Protein AF-A0A086PIB9-F1 (afdb_monomer_lite)

Radius of gyration: 28.15 Å; chains: 1; bounding box: 62×55×58 Å

Organism: NCBI:txid943118

pLDDT: mean 70.33, std 19.53, range [39.38, 94.75]

Secondary structure (DSSP, 8-state):
-TTSHHHHSSSSSSSS---------------HHHHHHTT----HHHHHHHHHSPP-HHHHHHHHHHT---TTS---HHHHHHHHGGG---HHHH--

Foldseek 3Di:
DPDVVVVVVVVVPPPPDDDDDDDDPPPVVPPVVNVVVVVPPPPPVVVVCVVPPPPPVVVVVVVLVVLPADPVSHDDPVSVVVVLVVVVDDPVVSVD

Sequence (96 aa):
MGWLVTLFHRCMQAQAALQPSDGSVVETKASPFLSLKSKNEGNTWMIDKFLHQPLDVERYRTDFEALGPDHCGRINGSQAKADLVKSKLPSAVLHR

Structure (mmCIF, N/CA/C/O backbone):
data_AF-A0A086PIB9-F1
#
_entry.id   AF-A0A086PIB9-F1
#
loop_
_atom_site.group_PDB
_atom_site.id
_atom_site.type_symbol
_atom_site.label_atom_id
_atom_site.label_alt_id
_atom_site.label_comp_id
_atom_site.label_asym_id
_atom_site.label_entity_id
_atom_site.label_seq_id
_atom_site.pdbx_PDB_ins_code
_atom_site.Cartn_x
_atom_site.Cartn_y
_atom_site.Cartn_z
_atom_site.occupancy
_atom_site.B_iso_or_equiv
_atom_site.auth_seq_id
_atom_site.auth_comp_id
_atom_site.auth_asym_id
_atom_site.auth_atom_id
_atom_site.pdbx_PDB_model_num
ATOM 1 N N . MET A 1 1 ? -15.827 45.058 -44.143 1.00 47.19 1 MET A N 1
ATOM 2 C CA . MET A 1 1 ? -15.718 43.593 -43.931 1.00 47.19 1 MET A CA 1
ATOM 3 C C . MET A 1 1 ? -16.248 43.153 -42.553 1.00 47.19 1 MET A C 1
ATOM 5 O O . MET A 1 1 ? -15.734 42.217 -41.957 1.00 47.19 1 MET A O 1
ATOM 9 N N . GLY A 1 2 ? -17.306 43.804 -42.048 1.00 53.50 2 GLY A N 1
ATOM 10 C CA . GLY A 1 2 ? -17.891 43.590 -40.717 1.00 53.50 2 GLY A CA 1
ATOM 11 C C . GLY A 1 2 ? -19.076 42.623 -40.706 1.00 53.50 2 GLY A C 1
ATOM 12 O O . GLY A 1 2 ? -20.166 43.010 -40.306 1.00 53.50 2 GLY A O 1
ATOM 13 N N . TRP A 1 3 ? -18.867 41.386 -41.164 1.00 45.66 3 TRP A N 1
ATOM 14 C CA . TRP A 1 3 ? -19.901 40.334 -41.138 1.00 45.66 3 TRP A CA 1
ATOM 15 C C . TRP A 1 3 ? -19.485 39.072 -40.363 1.00 45.66 3 TRP A C 1
ATOM 17 O O . TRP A 1 3 ? -20.333 38.246 -40.050 1.00 45.66 3 TRP A O 1
ATOM 27 N N . LEU A 1 4 ? -18.211 38.940 -39.976 1.00 47.75 4 LEU A N 1
ATOM 28 C CA . LEU A 1 4 ? -17.718 37.792 -39.196 1.00 47.75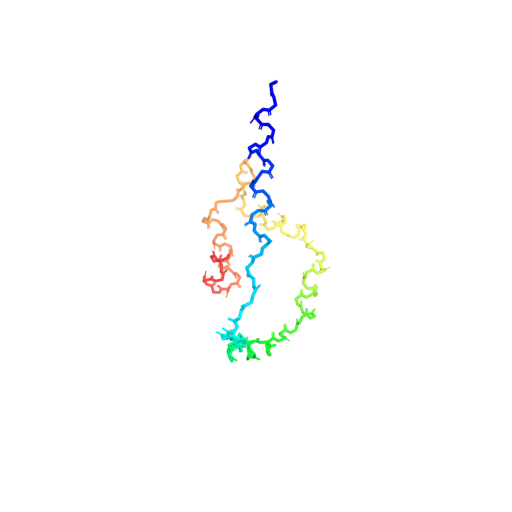 4 LEU A CA 1
ATOM 29 C C . LEU A 1 4 ? -17.676 38.039 -37.677 1.00 47.75 4 LEU A C 1
ATOM 31 O O . LEU A 1 4 ? -17.757 37.089 -36.907 1.00 47.75 4 LEU A O 1
ATOM 35 N N . VAL A 1 5 ? -17.651 39.300 -37.226 1.00 53.97 5 VAL A N 1
ATOM 36 C CA . VAL A 1 5 ? -17.730 39.649 -35.789 1.00 53.97 5 VAL A CA 1
ATOM 37 C C . VAL A 1 5 ? -19.174 39.555 -35.267 1.00 53.97 5 VAL A C 1
ATOM 39 O O . VAL A 1 5 ? -19.413 39.223 -34.109 1.00 53.97 5 VAL A O 1
ATOM 42 N N . THR A 1 6 ? -20.160 39.758 -36.142 1.00 51.25 6 THR A N 1
ATOM 43 C CA . THR A 1 6 ? -21.591 39.774 -35.801 1.00 51.25 6 THR A CA 1
ATOM 44 C C . THR A 1 6 ? -22.189 38.375 -35.611 1.00 51.25 6 THR A C 1
ATOM 46 O O . THR A 1 6 ? -23.224 38.238 -34.961 1.00 51.25 6 THR A O 1
ATOM 49 N N . LEU A 1 7 ? -21.544 37.326 -36.139 1.00 49.31 7 LEU A N 1
ATOM 50 C CA . LEU A 1 7 ? -22.021 35.943 -36.015 1.00 49.31 7 LEU A CA 1
ATOM 51 C C . LEU A 1 7 ? -21.561 35.283 -34.705 1.00 49.31 7 LEU A C 1
ATOM 53 O O . LEU A 1 7 ? -22.312 34.515 -34.111 1.00 49.31 7 LEU A 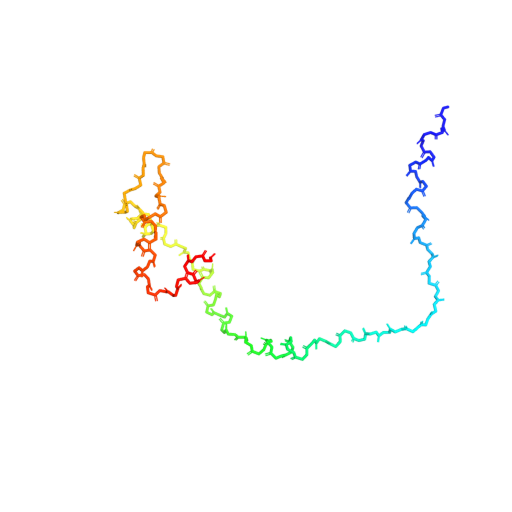O 1
ATOM 57 N N . PHE A 1 8 ? -20.376 35.639 -34.199 1.00 46.41 8 PHE A N 1
ATOM 58 C CA . PHE A 1 8 ? -19.853 35.073 -32.950 1.00 46.41 8 PHE A CA 1
ATOM 59 C C . PHE A 1 8 ? -20.439 35.744 -31.693 1.00 46.41 8 PHE A C 1
ATOM 61 O O . PHE A 1 8 ? -20.534 35.121 -30.640 1.00 46.41 8 PHE A O 1
ATOM 68 N N . HIS A 1 9 ? -20.918 36.989 -31.800 1.00 47.34 9 HIS A N 1
ATOM 69 C CA . HIS A 1 9 ? -21.520 37.708 -30.669 1.00 47.34 9 HIS A CA 1
ATOM 70 C C . HIS A 1 9 ? -23.005 37.363 -30.427 1.00 47.34 9 HIS A C 1
ATOM 72 O O . HIS A 1 9 ? -23.549 37.658 -29.365 1.00 47.34 9 HIS A O 1
ATOM 78 N N . ARG A 1 10 ? -23.676 36.700 -31.383 1.00 50.06 10 ARG A N 1
ATOM 79 C CA . ARG A 1 10 ? -25.112 36.365 -31.293 1.00 50.06 10 ARG A CA 1
ATOM 80 C C . ARG A 1 10 ? -25.411 35.074 -30.520 1.00 50.06 10 ARG A C 1
ATOM 82 O O . ARG A 1 10 ? -26.542 34.888 -30.085 1.00 50.06 10 ARG A O 1
ATOM 89 N N . CYS A 1 11 ? -24.414 34.212 -30.298 1.00 43.03 11 CYS A N 1
ATOM 90 C CA . CYS A 1 11 ? -24.581 32.980 -29.514 1.00 43.03 11 CYS A CA 1
ATOM 91 C C . CYS A 1 11 ? -24.580 33.208 -27.993 1.00 43.03 11 CYS A C 1
ATOM 93 O O . CYS A 1 11 ? -25.113 32.375 -27.269 1.00 43.03 11 CYS A O 1
ATOM 95 N N . MET A 1 12 ? -24.038 34.328 -27.496 1.00 43.91 12 MET A N 1
ATOM 96 C CA . MET A 1 12 ? -23.958 34.598 -26.050 1.00 43.91 12 MET A CA 1
ATOM 97 C C . MET A 1 12 ? -25.181 35.314 -25.455 1.00 43.91 12 MET A C 1
ATOM 99 O O . MET A 1 12 ? -25.268 35.430 -24.238 1.00 43.91 12 MET A O 1
ATOM 103 N N . GLN A 1 13 ? -26.131 35.781 -26.273 1.00 45.66 13 GLN A N 1
ATOM 104 C CA . GLN A 1 13 ? -27.242 36.633 -25.810 1.00 45.66 13 GLN A CA 1
ATOM 105 C C . GLN A 1 13 ? -28.637 35.993 -25.947 1.00 45.66 13 GLN A C 1
ATOM 107 O O . GLN A 1 13 ? -29.632 36.617 -25.598 1.00 45.66 13 GLN A O 1
ATOM 112 N N . ALA A 1 14 ? -28.726 34.743 -26.419 1.00 43.88 14 ALA A N 1
ATOM 113 C CA . ALA A 1 14 ? -29.997 34.052 -26.677 1.00 43.88 14 ALA A CA 1
ATOM 114 C C . ALA A 1 14 ? -30.455 33.092 -25.558 1.00 43.88 14 ALA A C 1
ATOM 116 O O . ALA A 1 14 ? -31.399 32.336 -25.761 1.00 43.88 14 ALA A O 1
ATOM 117 N N . GLN A 1 15 ? -29.814 33.096 -24.384 1.00 44.09 15 GLN A N 1
ATOM 118 C CA . GLN A 1 15 ? -30.220 32.237 -23.253 1.00 44.09 15 GLN A CA 1
ATOM 119 C C . GLN A 1 15 ? -30.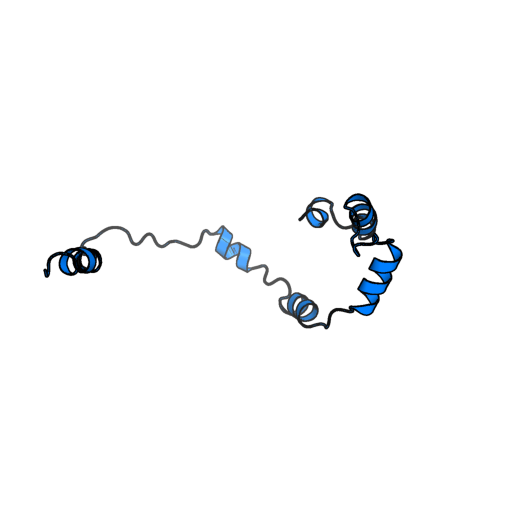642 33.011 -21.996 1.00 44.09 15 GLN A C 1
ATOM 121 O O . GLN A 1 15 ? -30.830 32.422 -20.937 1.00 44.09 15 GLN A O 1
ATOM 126 N N . ALA A 1 16 ? -30.850 34.322 -22.109 1.00 46.31 16 ALA A N 1
ATOM 127 C CA . ALA A 1 16 ? -31.398 35.144 -21.038 1.00 46.31 16 ALA A CA 1
ATOM 128 C C . ALA A 1 16 ? -32.814 35.610 -21.402 1.00 46.31 16 ALA A C 1
ATOM 130 O O . ALA A 1 16 ? -32.976 36.760 -21.787 1.00 46.31 16 ALA A O 1
ATOM 131 N N . ALA A 1 17 ? -33.808 34.711 -21.342 1.00 49.47 17 ALA A N 1
ATOM 132 C CA . ALA A 1 17 ? -35.226 35.030 -21.080 1.00 49.47 17 ALA A CA 1
ATOM 133 C C . ALA A 1 17 ? -36.147 33.834 -21.384 1.00 49.47 17 ALA A C 1
ATOM 135 O O . ALA A 1 17 ? -36.794 33.807 -22.423 1.00 49.47 17 ALA A O 1
ATOM 136 N N . LEU A 1 18 ? -36.254 32.875 -20.460 1.00 41.38 18 LEU A N 1
ATOM 137 C CA . LEU A 1 18 ? -37.436 32.009 -20.338 1.00 41.38 18 LEU A CA 1
ATOM 138 C C . LEU A 1 18 ? -37.646 31.644 -18.860 1.00 41.38 18 LEU A C 1
ATOM 140 O O . LEU A 1 18 ? -37.231 30.594 -18.387 1.00 41.38 18 LEU A O 1
ATOM 144 N N . GLN A 1 19 ? -38.278 32.554 -18.131 1.00 44.81 19 GLN A N 1
ATOM 145 C CA . GLN A 1 19 ? -39.204 32.277 -17.027 1.00 44.81 19 GLN A CA 1
ATOM 146 C C . GLN A 1 19 ? -40.289 33.364 -17.133 1.00 44.81 19 GLN A C 1
ATOM 148 O O . GLN A 1 19 ? -39.926 34.476 -17.528 1.00 44.81 19 GLN A O 1
ATOM 153 N N . PRO A 1 20 ? -41.578 33.108 -16.832 1.00 47.22 20 PRO A N 1
ATOM 154 C CA . PRO A 1 20 ? -42.045 32.204 -15.772 1.00 47.22 20 PRO A CA 1
ATOM 155 C C . PRO A 1 20 ? -43.288 31.352 -16.127 1.00 47.22 20 PRO A C 1
ATOM 157 O O . PRO A 1 20 ? -44.094 31.745 -16.959 1.00 47.22 20 PRO A O 1
ATOM 160 N N . SER A 1 21 ? -43.478 30.222 -15.435 1.00 39.38 21 SER A N 1
ATOM 161 C CA . SER A 1 21 ? -44.725 29.884 -14.713 1.00 39.38 21 SER A CA 1
ATOM 162 C C . SER A 1 21 ? -44.768 28.401 -14.325 1.00 39.38 21 SER A C 1
ATOM 164 O O . SER A 1 21 ? -44.813 27.535 -15.192 1.00 39.38 21 SER A O 1
ATOM 166 N N . ASP A 1 22 ? -44.841 28.191 -13.012 1.00 41.09 22 ASP A N 1
ATOM 167 C CA . ASP A 1 22 ? -45.551 27.128 -12.295 1.00 41.09 22 ASP A CA 1
ATOM 168 C C . ASP A 1 22 ? -45.180 25.644 -12.457 1.00 41.09 22 ASP A C 1
ATOM 170 O O . ASP A 1 22 ? -45.145 25.069 -13.539 1.00 41.09 22 ASP A O 1
ATOM 174 N N . GLY A 1 23 ? -45.062 24.994 -11.293 1.00 47.53 23 GLY A N 1
ATOM 175 C CA . GLY A 1 23 ? -45.297 23.558 -11.166 1.00 47.53 23 GLY A CA 1
ATOM 176 C C . GLY A 1 23 ? -44.061 22.666 -11.137 1.00 47.53 23 GLY A C 1
ATOM 177 O O . GLY A 1 23 ? -43.894 21.808 -11.993 1.00 47.53 23 GLY A O 1
ATOM 178 N N . SER A 1 24 ? -43.229 22.826 -10.109 1.00 48.03 24 SER A N 1
ATOM 179 C CA . SER A 1 24 ? -42.782 21.738 -9.222 1.00 48.03 24 SER A CA 1
ATOM 180 C C . SER A 1 24 ? -41.435 22.129 -8.625 1.00 48.03 24 SER A C 1
ATOM 182 O O . SER A 1 24 ? -40.369 21.818 -9.159 1.00 48.03 24 SER A O 1
ATOM 184 N N . VAL A 1 25 ? -41.476 22.800 -7.471 1.00 51.62 25 VAL A N 1
ATOM 185 C CA . VAL A 1 25 ? -40.409 22.604 -6.490 1.00 51.62 25 VAL A CA 1
ATOM 186 C C . VAL A 1 25 ? -40.537 21.140 -6.090 1.00 51.62 25 VAL A C 1
ATOM 188 O O . VAL A 1 25 ? -41.230 20.798 -5.134 1.00 51.62 25 VAL A O 1
ATOM 191 N N . VAL A 1 26 ? -39.912 20.250 -6.863 1.00 48.59 26 VAL A N 1
ATOM 192 C CA . VAL A 1 26 ? -39.505 18.971 -6.312 1.00 48.59 26 VAL A CA 1
ATOM 193 C C . VAL A 1 26 ? -38.474 19.384 -5.282 1.00 48.59 2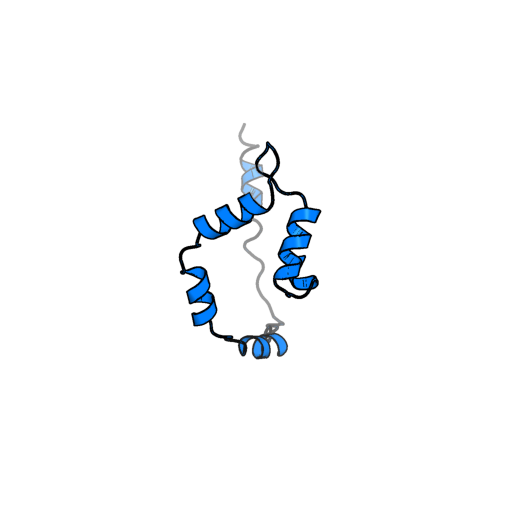6 VAL A C 1
ATOM 195 O O . VAL A 1 26 ? -37.314 19.625 -5.607 1.00 48.59 26 VAL A O 1
ATOM 198 N N . GLU A 1 27 ? -38.933 19.570 -4.042 1.00 52.47 27 GLU A N 1
ATOM 199 C CA . GLU A 1 27 ? -38.102 19.351 -2.876 1.00 52.47 27 GLU A CA 1
ATOM 200 C C . GLU A 1 27 ? -37.345 18.073 -3.207 1.00 52.47 27 GLU A C 1
ATOM 202 O O . GLU A 1 27 ? -37.914 16.977 -3.191 1.00 52.47 27 GLU A O 1
ATOM 207 N N . THR A 1 28 ? -36.076 18.210 -3.584 1.00 54.62 28 THR A N 1
ATOM 208 C CA . THR A 1 28 ? -35.133 17.109 -3.611 1.00 54.62 28 THR A CA 1
ATOM 209 C C . THR A 1 28 ? -34.970 16.746 -2.148 1.00 54.62 28 THR A C 1
ATOM 211 O O . THR A 1 28 ? -33.984 17.114 -1.514 1.00 54.62 28 THR A O 1
ATOM 214 N N . LYS A 1 29 ? -36.007 16.127 -1.562 1.00 55.22 29 LYS A N 1
ATOM 215 C CA . LYS A 1 29 ? -35.972 15.546 -0.238 1.00 55.22 29 LYS A CA 1
ATOM 216 C C . LYS A 1 29 ? -34.809 14.606 -0.340 1.00 55.22 29 LYS A C 1
ATOM 218 O O . LYS A 1 29 ? -34.885 13.604 -1.056 1.00 55.22 29 LYS A O 1
ATOM 223 N N . ALA A 1 30 ? -33.698 15.036 0.254 1.00 61.50 30 ALA A N 1
ATOM 224 C CA . ALA A 1 30 ? -32.501 14.247 0.369 1.00 61.50 30 ALA A CA 1
ATOM 225 C C . ALA A 1 30 ? -32.992 12.853 0.720 1.00 61.50 30 ALA A C 1
ATOM 227 O O . ALA A 1 30 ? -33.750 12.692 1.681 1.00 61.50 30 ALA A O 1
ATOM 228 N N . SER A 1 31 ? -32.701 11.900 -0.168 1.00 67.69 31 SER A N 1
ATOM 229 C CA . SER A 1 31 ? -33.154 10.524 -0.021 1.00 67.69 31 SER A CA 1
ATOM 230 C C . SER A 1 31 ? -32.986 10.135 1.449 1.00 67.69 31 SER A C 1
ATOM 232 O O . SER A 1 31 ? -31.928 10.435 2.005 1.00 67.69 31 SER A O 1
ATOM 234 N N . PRO A 1 32 ? -33.973 9.514 2.116 1.00 65.00 32 PRO A N 1
ATOM 235 C CA . PRO A 1 32 ? -33.860 9.201 3.541 1.00 65.00 32 PRO A CA 1
ATOM 236 C C . PRO A 1 32 ? -32.594 8.378 3.847 1.00 65.00 32 PRO A C 1
ATOM 238 O O . PRO A 1 32 ? -32.070 8.428 4.955 1.00 65.00 32 PRO A O 1
ATOM 241 N N . PHE A 1 33 ? -32.020 7.704 2.841 1.00 66.62 33 PHE A N 1
ATOM 242 C CA . PHE A 1 33 ? -30.713 7.052 2.912 1.00 66.62 33 PHE A CA 1
ATOM 243 C C . PHE A 1 33 ? -29.512 8.013 3.039 1.00 66.62 33 PHE A C 1
ATOM 245 O O . PHE A 1 33 ? -28.525 7.654 3.675 1.00 66.62 33 PHE A O 1
ATOM 252 N N . LEU A 1 34 ? -29.560 9.220 2.469 1.00 60.97 34 LEU A N 1
ATOM 253 C CA . LEU A 1 34 ? -28.538 10.262 2.639 1.00 60.97 34 LEU A CA 1
ATOM 254 C C . LEU A 1 34 ? -28.574 10.857 4.052 1.00 60.97 34 LEU A C 1
ATOM 256 O O . LEU A 1 34 ? -27.523 10.983 4.676 1.00 60.97 34 LEU A O 1
ATOM 260 N N . SER A 1 35 ? -29.767 11.126 4.592 1.00 59.00 35 SER A N 1
ATOM 261 C CA . SER A 1 35 ? -29.941 11.615 5.971 1.00 59.00 35 SER A CA 1
ATOM 262 C C . SER A 1 35 ? -29.533 10.587 7.034 1.00 59.00 35 SER A C 1
ATOM 264 O O . SER A 1 35 ? -29.189 10.955 8.152 1.00 59.00 35 SER A O 1
ATOM 266 N N . LEU A 1 36 ? -29.562 9.293 6.697 1.00 59.47 36 LEU A N 1
ATOM 267 C CA . LEU A 1 36 ? -29.109 8.213 7.578 1.00 59.47 36 LEU A CA 1
ATOM 268 C C . LEU A 1 36 ? -27.604 7.930 7.449 1.00 59.47 36 LEU A C 1
ATOM 270 O O . LEU A 1 36 ? -26.974 7.559 8.436 1.00 59.47 36 LEU A O 1
ATOM 274 N N . LYS A 1 37 ? -27.006 8.125 6.265 1.00 60.22 37 LYS A N 1
ATOM 275 C CA . LYS A 1 37 ? -25.557 7.946 6.048 1.00 60.22 37 LYS A CA 1
ATOM 276 C C . LYS A 1 37 ? -24.708 9.017 6.730 1.00 60.22 37 LYS A C 1
ATOM 278 O O . LYS A 1 37 ? -23.576 8.718 7.102 1.00 60.22 37 LYS A O 1
ATOM 283 N N . SER A 1 38 ? -25.243 10.220 6.945 1.00 55.34 38 SER A N 1
ATOM 284 C CA . SER A 1 38 ? -24.526 11.282 7.664 1.00 55.34 38 SER A CA 1
ATOM 285 C C . SER A 1 38 ? -24.281 10.957 9.141 1.00 55.34 38 SER A C 1
ATOM 287 O O . SER A 1 38 ? -23.458 11.609 9.762 1.00 55.34 38 SER A O 1
ATOM 289 N N . LYS A 1 39 ? -24.943 9.934 9.707 1.00 54.62 39 LYS A N 1
ATOM 290 C CA . LYS A 1 39 ? -24.692 9.466 11.081 1.00 54.62 39 LYS A CA 1
ATOM 291 C C . LYS A 1 39 ? -23.412 8.646 11.243 1.00 54.62 39 LYS A C 1
ATOM 293 O O . LYS A 1 39 ? -23.092 8.270 12.366 1.00 54.62 39 LYS A O 1
ATOM 298 N N . ASN A 1 40 ? -22.679 8.366 10.165 1.00 55.31 40 ASN A N 1
ATOM 299 C CA . ASN A 1 40 ? -21.308 7.883 10.281 1.00 55.31 40 ASN A CA 1
ATOM 300 C C . ASN A 1 40 ? -20.337 9.067 10.240 1.00 55.31 40 ASN A C 1
ATOM 302 O O . ASN A 1 40 ? -19.507 9.179 9.341 1.00 55.31 40 ASN A O 1
ATOM 306 N N . GLU A 1 41 ? -20.421 9.934 11.246 1.00 56.78 41 GLU A N 1
ATOM 307 C CA . GLU A 1 41 ? -19.303 10.784 11.663 1.00 56.78 41 GLU A CA 1
ATOM 308 C C . GLU A 1 41 ? -18.276 9.891 12.376 1.00 56.78 41 GLU A C 1
ATOM 310 O O . GLU A 1 41 ? -17.974 10.043 13.557 1.00 56.78 41 GLU A O 1
ATOM 315 N N . GLY A 1 42 ? -17.817 8.847 11.685 1.00 56.72 42 GLY A N 1
ATOM 316 C CA . GLY A 1 42 ? -16.833 7.914 12.197 1.00 56.72 42 GLY A CA 1
ATOM 317 C C . GLY A 1 42 ? -15.525 8.660 12.391 1.00 56.72 42 GLY A C 1
ATOM 318 O O . GLY A 1 42 ? -14.778 8.831 11.436 1.00 56.72 42 GLY A O 1
ATOM 319 N N . ASN A 1 43 ? -15.296 9.126 13.620 1.00 57.22 43 ASN A N 1
ATOM 320 C CA . ASN A 1 43 ? -14.070 9.726 14.132 1.00 57.22 43 ASN A CA 1
ATOM 321 C C . ASN A 1 43 ? -13.276 10.508 13.079 1.00 57.22 43 ASN A C 1
ATOM 323 O O . ASN A 1 43 ? -12.165 10.118 12.716 1.00 57.22 43 ASN A O 1
ATOM 327 N N . THR A 1 44 ? -13.812 11.644 12.632 1.00 58.16 44 THR A N 1
ATOM 328 C CA . THR A 1 44 ? -13.085 12.590 11.770 1.00 58.16 44 THR A CA 1
ATOM 329 C C . THR A 1 44 ? -11.687 12.876 12.328 1.00 58.16 44 THR A C 1
ATOM 331 O O . THR A 1 44 ? -10.731 12.906 11.569 1.00 58.16 44 THR A O 1
ATOM 334 N N . TRP A 1 45 ? -11.536 12.935 13.658 1.00 58.47 45 TRP A N 1
ATOM 335 C CA . TRP A 1 45 ? -10.251 13.088 14.351 1.00 58.47 45 TRP A CA 1
ATOM 336 C C . TRP A 1 45 ? -9.253 11.935 14.138 1.00 58.47 45 TRP A C 1
ATOM 338 O O . TRP A 1 45 ? -8.048 12.164 14.151 1.00 58.47 45 TRP A O 1
ATOM 348 N N . MET A 1 46 ? -9.717 10.691 13.961 1.00 56.09 46 MET A N 1
ATOM 349 C CA . MET A 1 46 ? -8.829 9.561 13.667 1.00 56.09 46 MET A CA 1
ATOM 350 C C . MET A 1 46 ? -8.302 9.674 12.242 1.00 56.09 46 MET A C 1
ATOM 352 O O . MET A 1 46 ? -7.107 9.512 12.029 1.00 56.09 46 MET A O 1
ATOM 356 N N . ILE A 1 47 ? -9.177 9.985 11.284 1.00 62.84 47 ILE A N 1
ATOM 357 C CA . ILE A 1 47 ? -8.794 10.186 9.881 1.00 62.84 47 ILE A CA 1
ATOM 358 C C . ILE A 1 47 ? -7.835 11.379 9.780 1.00 62.84 47 ILE A C 1
ATOM 360 O O . ILE A 1 47 ? -6.773 11.266 9.177 1.00 62.84 47 ILE A O 1
ATOM 364 N N . ASP A 1 48 ? -8.163 12.477 10.455 1.00 62.84 48 ASP A N 1
ATOM 365 C CA . ASP A 1 48 ? -7.356 13.692 10.538 1.00 62.84 48 ASP A CA 1
ATOM 366 C C . ASP A 1 48 ? -5.958 13.424 11.116 1.00 62.84 48 ASP A C 1
ATOM 368 O O . ASP A 1 48 ? -4.958 13.869 10.556 1.00 62.84 48 ASP A O 1
ATOM 372 N N . LYS A 1 49 ? -5.868 12.600 12.169 1.00 62.66 49 LYS A N 1
ATOM 373 C CA . LYS A 1 49 ? -4.594 12.167 12.754 1.00 62.66 49 LYS A CA 1
ATOM 374 C C . LYS A 1 49 ? -3.716 11.428 11.743 1.00 62.66 49 LYS A C 1
ATOM 376 O O . LYS A 1 49 ? -2.516 11.671 11.715 1.00 62.66 49 LYS A O 1
ATOM 381 N N . PHE A 1 50 ? -4.285 10.536 10.932 1.00 63.50 50 PHE A N 1
ATOM 382 C CA . PHE A 1 50 ? -3.516 9.790 9.928 1.00 63.50 50 PHE A CA 1
ATOM 383 C C . PHE A 1 50 ? -3.155 10.634 8.699 1.00 63.50 50 PHE A C 1
ATOM 385 O O . PHE A 1 50 ? -2.124 10.378 8.087 1.00 63.50 50 PHE A O 1
ATOM 392 N N . LEU A 1 51 ? -3.965 11.637 8.347 1.00 68.38 51 LEU A N 1
ATOM 393 C CA . LEU A 1 51 ? -3.697 12.538 7.220 1.00 68.38 51 LEU A CA 1
ATOM 394 C C . LEU A 1 51 ? -2.633 13.600 7.543 1.00 68.38 51 LEU A C 1
ATOM 396 O O . LEU A 1 51 ? -1.872 13.979 6.658 1.00 68.38 51 LEU A O 1
ATOM 400 N N . HIS A 1 52 ? -2.566 14.063 8.795 1.00 70.19 52 HIS A N 1
ATOM 401 C CA . HIS A 1 52 ? -1.599 15.072 9.247 1.00 70.19 52 HIS A CA 1
ATOM 402 C C . HIS A 1 52 ? -0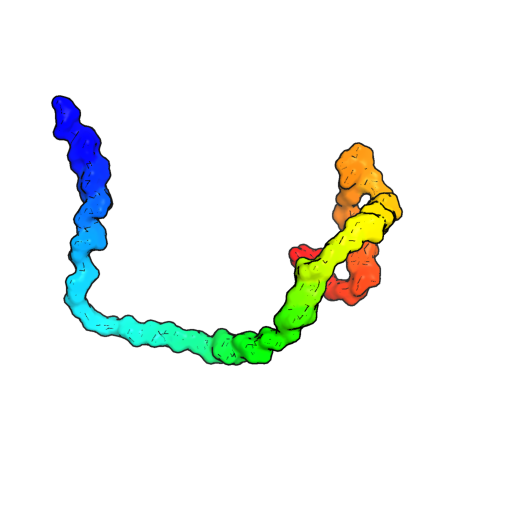.334 14.479 9.878 1.00 70.19 52 HIS A C 1
ATOM 404 O O . HIS A 1 52 ? 0.606 15.213 10.190 1.00 70.19 52 HIS A O 1
ATOM 410 N N . GLN A 1 53 ? -0.285 13.160 10.077 1.00 70.38 53 GLN A N 1
ATOM 411 C CA . GLN A 1 53 ? 0.933 12.492 10.510 1.00 70.38 53 GLN A CA 1
ATOM 412 C C . GLN A 1 53 ? 1.948 12.492 9.355 1.00 70.38 53 GLN A C 1
ATOM 414 O O . GLN A 1 53 ? 1.606 12.063 8.251 1.00 70.38 53 GLN A O 1
ATOM 419 N N . PRO A 1 54 ? 3.199 12.936 9.579 1.00 71.50 54 PRO A N 1
ATOM 420 C CA . PRO A 1 54 ? 4.230 12.829 8.558 1.00 71.50 54 PRO A CA 1
ATOM 421 C C . PRO A 1 54 ? 4.414 11.356 8.182 1.00 71.50 54 PRO A C 1
ATOM 423 O O . PRO A 1 54 ? 4.601 10.499 9.050 1.00 71.50 54 PRO A O 1
ATOM 426 N N . LEU A 1 55 ? 4.323 11.068 6.883 1.00 76.56 55 LEU A N 1
ATOM 427 C CA . LEU A 1 55 ? 4.594 9.743 6.338 1.00 76.56 55 LEU A CA 1
ATOM 428 C C . LEU A 1 55 ? 6.021 9.333 6.704 1.00 76.56 55 LEU A C 1
ATOM 430 O O . LEU A 1 55 ? 6.970 10.080 6.466 1.00 76.56 55 LEU A O 1
ATOM 434 N N . ASP A 1 56 ? 6.168 8.134 7.258 1.00 85.75 56 ASP A N 1
ATOM 435 C CA . ASP A 1 56 ? 7.471 7.555 7.573 1.00 85.75 56 ASP A CA 1
ATOM 436 C C . ASP A 1 56 ? 8.118 7.002 6.297 1.00 85.75 56 ASP A C 1
ATOM 438 O O . ASP A 1 56 ? 8.022 5.817 5.971 1.00 85.75 56 ASP A O 1
ATOM 442 N N . VAL A 1 57 ? 8.711 7.910 5.522 1.00 86.44 57 VAL A N 1
ATOM 443 C CA . VAL A 1 57 ? 9.297 7.610 4.211 1.00 86.44 57 VAL A CA 1
ATOM 444 C C . VAL A 1 57 ? 10.419 6.578 4.321 1.00 86.44 57 VAL A C 1
ATOM 446 O O . VAL A 1 57 ? 10.501 5.692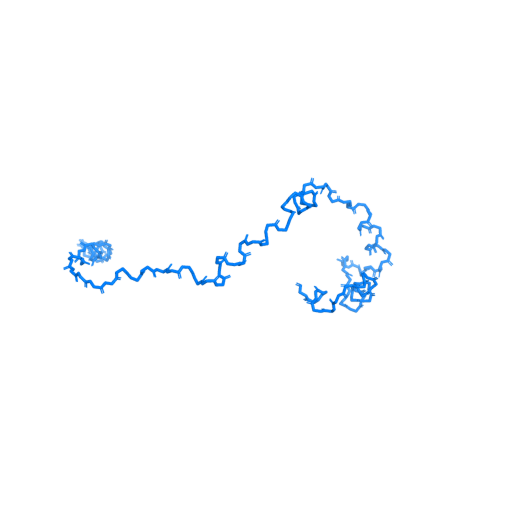 3.475 1.00 86.44 57 VAL A O 1
ATOM 449 N N . GLU A 1 58 ? 11.247 6.648 5.363 1.00 90.69 58 GLU A N 1
ATOM 450 C CA . GLU A 1 58 ? 12.398 5.752 5.540 1.00 90.69 58 GLU A CA 1
ATOM 451 C C . GLU A 1 58 ? 11.969 4.312 5.800 1.00 90.69 58 GLU A C 1
ATOM 453 O O . GLU A 1 58 ? 12.549 3.368 5.252 1.00 90.69 58 GLU A O 1
ATOM 458 N N . ARG A 1 59 ? 10.895 4.128 6.572 1.00 89.38 59 ARG A N 1
ATOM 459 C CA . ARG A 1 59 ? 10.313 2.804 6.771 1.00 89.38 59 ARG A CA 1
ATOM 460 C C . ARG A 1 59 ? 9.801 2.216 5.460 1.00 89.38 59 ARG A C 1
ATOM 462 O O . ARG A 1 59 ? 10.188 1.106 5.103 1.00 89.38 59 ARG A O 1
ATOM 469 N N . TYR A 1 60 ? 8.990 2.967 4.713 1.00 90.00 60 TYR A N 1
ATOM 470 C CA . TYR A 1 60 ? 8.473 2.487 3.429 1.00 90.00 60 TYR A CA 1
ATOM 471 C C . TYR A 1 60 ? 9.582 2.249 2.408 1.00 90.00 60 TYR A C 1
ATOM 473 O O . TYR A 1 60 ? 9.484 1.327 1.603 1.00 90.00 60 TYR A O 1
ATOM 481 N N . ARG A 1 61 ? 10.648 3.052 2.446 1.00 91.88 61 ARG A N 1
ATOM 482 C CA . ARG A 1 61 ? 11.819 2.871 1.595 1.00 91.88 61 ARG A CA 1
ATOM 483 C C . ARG A 1 61 ? 12.542 1.565 1.917 1.00 91.88 61 ARG A C 1
ATOM 485 O O . ARG A 1 61 ? 12.849 0.812 0.999 1.00 91.88 61 ARG A O 1
ATOM 492 N N . THR A 1 62 ? 12.756 1.276 3.197 1.00 93.50 62 THR A N 1
ATOM 493 C CA . THR A 1 62 ? 13.371 0.020 3.651 1.00 93.50 62 THR A CA 1
ATOM 494 C C . THR A 1 62 ? 12.535 -1.186 3.219 1.00 93.50 62 THR A C 1
ATOM 496 O O . THR A 1 62 ? 13.069 -2.141 2.656 1.00 93.50 62 THR A O 1
ATOM 499 N N . ASP A 1 63 ? 11.215 -1.119 3.415 1.00 90.12 63 ASP A N 1
ATOM 500 C CA . ASP A 1 63 ? 10.290 -2.177 3.000 1.00 90.12 63 ASP A CA 1
ATOM 501 C C . ASP A 1 63 ? 10.294 -2.350 1.469 1.00 90.12 63 ASP A C 1
ATOM 503 O O . ASP A 1 63 ? 10.314 -3.471 0.962 1.00 90.12 63 ASP A O 1
ATOM 507 N N . PHE A 1 64 ? 10.346 -1.248 0.716 1.00 93.06 64 PHE A N 1
ATOM 508 C CA . PHE A 1 64 ? 10.424 -1.264 -0.743 1.00 93.06 64 PHE A CA 1
ATOM 509 C C . PHE A 1 64 ? 11.731 -1.880 -1.256 1.00 93.06 64 PHE A C 1
ATOM 511 O O . PHE A 1 64 ? 11.699 -2.719 -2.155 1.00 93.06 64 PHE A O 1
ATOM 518 N N . GLU A 1 65 ? 12.874 -1.511 -0.676 1.00 93.12 65 GLU A N 1
ATOM 519 C CA . GLU A 1 65 ? 14.178 -2.085 -1.021 1.00 93.12 65 GLU A CA 1
ATOM 520 C C . GLU A 1 65 ? 14.232 -3.587 -0.687 1.00 93.12 65 GLU A C 1
ATOM 522 O O . GLU A 1 65 ? 14.753 -4.376 -1.479 1.00 93.12 65 GLU A O 1
ATOM 527 N N . ALA A 1 66 ? 13.601 -4.015 0.412 1.00 92.56 66 ALA A N 1
ATOM 528 C CA . ALA A 1 66 ? 13.494 -5.425 0.790 1.00 92.56 66 ALA A CA 1
ATOM 529 C C . ALA A 1 66 ? 12.665 -6.273 -0.196 1.00 92.56 66 ALA A C 1
ATOM 531 O O . ALA A 1 66 ? 12.880 -7.484 -0.291 1.00 92.56 66 ALA A O 1
ATOM 532 N N . LEU A 1 67 ? 11.740 -5.668 -0.955 1.00 90.38 67 LEU A N 1
ATOM 533 C CA . LEU A 1 67 ? 10.966 -6.364 -1.994 1.00 90.38 67 LEU A CA 1
ATOM 534 C C . LEU A 1 67 ? 11.779 -6.666 -3.262 1.00 90.38 67 LEU A C 1
ATOM 536 O O . LEU A 1 67 ? 11.337 -7.473 -4.085 1.00 90.38 67 LEU A O 1
ATOM 540 N N . GLY A 1 68 ? 12.957 -6.055 -3.415 1.00 91.44 68 GLY A N 1
ATOM 541 C CA . GLY A 1 68 ? 13.822 -6.238 -4.577 1.00 91.44 68 GLY A CA 1
ATOM 542 C C . GLY A 1 68 ? 13.234 -5.599 -5.839 1.00 91.44 68 GLY A C 1
ATOM 543 O O . GLY A 1 68 ? 12.749 -6.326 -6.715 1.00 91.44 68 GLY A O 1
ATOM 544 N N . PRO A 1 69 ? 13.245 -4.256 -5.942 1.00 93.19 69 PRO A N 1
ATOM 545 C CA . PRO A 1 69 ? 12.818 -3.557 -7.144 1.00 93.19 69 PRO A CA 1
ATOM 546 C C . PRO A 1 69 ? 13.770 -3.830 -8.315 1.00 93.19 69 PRO A C 1
ATOM 548 O O . PRO A 1 69 ? 14.946 -4.149 -8.138 1.00 93.19 69 PRO A O 1
ATOM 551 N N . ASP A 1 70 ? 13.248 -3.703 -9.529 1.00 91.44 70 ASP A N 1
ATOM 552 C CA . ASP A 1 70 ? 14.024 -3.836 -10.754 1.00 91.44 70 ASP A CA 1
ATOM 553 C C . ASP A 1 70 ? 15.025 -2.678 -10.943 1.00 91.44 70 ASP A C 1
ATOM 555 O O . ASP A 1 70 ? 15.078 -1.705 -10.189 1.00 91.44 70 ASP A O 1
ATOM 559 N N . HIS A 1 71 ? 15.823 -2.764 -12.006 1.00 90.19 71 HIS A N 1
ATOM 560 C CA . HIS A 1 71 ? 16.789 -1.731 -12.399 1.00 90.19 71 HIS A CA 1
ATOM 561 C C . HIS A 1 71 ? 16.133 -0.387 -12.769 1.00 90.19 71 HIS A C 1
ATOM 563 O O . HIS A 1 71 ? 16.825 0.622 -12.890 1.00 90.19 71 HIS A O 1
ATOM 569 N N . CYS A 1 72 ? 14.809 -0.357 -12.937 1.00 91.00 72 CYS A N 1
ATOM 570 C CA . CYS A 1 72 ? 14.019 0.851 -13.139 1.00 91.00 72 CYS A CA 1
ATOM 571 C C . CYS A 1 72 ? 13.397 1.378 -11.833 1.00 91.00 72 CYS A C 1
ATOM 573 O O . CYS A 1 72 ? 12.647 2.355 -11.880 1.00 91.00 72 CYS A O 1
ATOM 575 N N . GLY A 1 73 ? 13.685 0.755 -10.684 1.00 92.00 73 GLY A N 1
ATOM 576 C CA . GLY A 1 73 ? 13.132 1.129 -9.387 1.00 92.00 73 GLY A CA 1
ATOM 577 C C . GLY A 1 73 ? 11.647 0.797 -9.250 1.00 92.00 73 GLY A C 1
ATOM 578 O O . GLY A 1 73 ? 10.907 1.567 -8.643 1.00 92.00 73 GLY A O 1
ATOM 579 N N . ARG A 1 74 ? 11.175 -0.303 -9.847 1.00 93.88 74 ARG A N 1
ATOM 580 C CA . ARG A 1 74 ? 9.774 -0.747 -9.810 1.00 93.88 74 ARG A CA 1
ATOM 581 C C . ARG A 1 74 ? 9.655 -2.166 -9.269 1.00 93.88 74 ARG A C 1
ATOM 583 O O . ARG A 1 74 ? 10.530 -3.000 -9.466 1.00 93.88 74 ARG A O 1
ATOM 590 N N . ILE A 1 75 ? 8.526 -2.452 -8.631 1.00 94.75 75 ILE A N 1
ATOM 591 C CA . ILE A 1 75 ? 8.132 -3.813 -8.254 1.00 94.75 75 ILE A CA 1
ATOM 592 C C . ILE A 1 75 ? 7.029 -4.298 -9.189 1.00 94.75 75 ILE A C 1
ATOM 594 O O . ILE A 1 75 ? 6.191 -3.515 -9.644 1.00 94.75 75 ILE A O 1
ATOM 598 N N . ASN A 1 76 ? 7.010 -5.595 -9.482 1.00 93.94 76 ASN A N 1
ATOM 599 C CA . ASN A 1 76 ? 5.934 -6.173 -10.276 1.00 93.94 76 ASN A CA 1
ATOM 600 C C . ASN A 1 76 ? 4.674 -6.423 -9.424 1.00 93.94 76 ASN A C 1
ATOM 602 O O . ASN A 1 76 ? 4.709 -6.458 -8.190 1.00 93.94 76 ASN A O 1
ATOM 606 N N . GLY A 1 77 ? 3.537 -6.634 -10.094 1.00 92.06 77 GLY A N 1
ATOM 607 C CA . GLY A 1 77 ? 2.255 -6.848 -9.415 1.00 92.06 77 GLY A CA 1
ATOM 608 C C . GLY A 1 77 ? 2.228 -8.097 -8.527 1.00 92.06 77 GLY A C 1
ATOM 609 O O . GLY A 1 77 ? 1.554 -8.099 -7.501 1.00 92.06 77 GLY A O 1
ATOM 610 N N . SER A 1 78 ? 2.982 -9.146 -8.873 1.00 91.88 78 SER A N 1
ATOM 611 C CA . SER A 1 78 ? 3.083 -10.358 -8.049 1.00 91.88 78 SER A CA 1
ATOM 612 C C . SER A 1 78 ? 3.830 -10.124 -6.733 1.00 91.88 78 SER A C 1
ATOM 614 O O . SER A 1 78 ? 3.355 -10.576 -5.694 1.00 91.88 78 SER A O 1
ATOM 616 N N . GLN A 1 79 ? 4.946 -9.388 -6.756 1.00 92.56 79 GLN A N 1
ATOM 617 C CA . GLN A 1 79 ? 5.720 -9.009 -5.570 1.00 92.56 79 GLN A CA 1
ATOM 618 C C . GLN A 1 79 ? 4.889 -8.098 -4.666 1.00 92.56 79 GLN A C 1
ATOM 620 O O . GLN A 1 79 ? 4.736 -8.381 -3.478 1.00 92.56 79 GLN A O 1
ATOM 625 N N . ALA A 1 80 ? 4.272 -7.066 -5.250 1.00 92.75 80 ALA A N 1
ATOM 626 C CA . ALA A 1 80 ? 3.405 -6.145 -4.525 1.00 92.75 80 ALA A CA 1
ATOM 627 C C . ALA A 1 80 ? 2.233 -6.882 -3.862 1.00 92.75 80 ALA A C 1
ATOM 629 O O . ALA A 1 80 ? 1.980 -6.721 -2.672 1.00 92.75 80 ALA A O 1
ATOM 630 N N . LYS A 1 81 ? 1.537 -7.753 -4.603 1.00 92.31 81 LYS A N 1
ATOM 631 C CA . LYS A 1 81 ? 0.386 -8.495 -4.075 1.00 92.31 81 LYS A CA 1
ATOM 632 C C . LYS A 1 81 ? 0.775 -9.464 -2.960 1.00 92.31 81 LYS A C 1
ATOM 634 O O . LYS A 1 81 ? 0.036 -9.578 -1.984 1.00 92.31 81 LYS A O 1
ATOM 639 N N . ALA A 1 82 ? 1.907 -10.154 -3.094 1.00 92.44 82 ALA A N 1
ATOM 640 C CA . ALA A 1 82 ? 2.399 -11.060 -2.061 1.00 92.44 82 ALA A CA 1
ATOM 641 C C . ALA A 1 82 ? 2.654 -10.327 -0.738 1.00 92.44 82 ALA A C 1
ATOM 643 O O . ALA A 1 82 ? 2.361 -10.873 0.326 1.00 92.44 82 ALA A O 1
ATOM 644 N N . ASP A 1 83 ? 3.151 -9.091 -0.800 1.00 92.00 83 ASP A N 1
ATOM 645 C CA . ASP A 1 83 ? 3.354 -8.265 0.384 1.00 92.00 83 ASP A CA 1
ATOM 646 C C . ASP A 1 83 ? 2.045 -7.688 0.937 1.00 92.00 83 ASP A C 1
ATOM 648 O O . ASP A 1 83 ? 1.736 -7.857 2.116 1.00 92.00 83 ASP A O 1
ATOM 652 N N . LEU A 1 84 ? 1.190 -7.144 0.069 1.00 92.00 84 LEU A N 1
ATOM 653 C CA . LEU A 1 84 ? -0.106 -6.579 0.448 1.00 92.00 84 LEU A CA 1
ATOM 654 C C . LEU A 1 84 ? -1.008 -7.587 1.169 1.00 92.00 84 LEU A C 1
ATOM 656 O O . LEU A 1 84 ? -1.685 -7.230 2.130 1.00 92.00 84 LEU A O 1
ATOM 660 N N . VAL A 1 85 ? -1.000 -8.863 0.773 1.00 93.69 85 VAL A N 1
ATOM 661 C CA . VAL A 1 85 ? -1.793 -9.912 1.442 1.00 93.69 85 VAL A CA 1
ATOM 662 C C . VAL A 1 85 ? -1.326 -10.167 2.888 1.00 93.69 85 VAL A C 1
ATOM 664 O O . VAL A 1 85 ? -2.122 -10.611 3.724 1.00 93.69 85 VAL A O 1
ATOM 667 N N . LYS A 1 86 ? -0.076 -9.831 3.244 1.00 91.38 86 LYS A N 1
ATOM 668 C CA . LYS A 1 86 ? 0.426 -9.943 4.627 1.00 91.38 86 LYS A CA 1
ATOM 669 C C . LYS A 1 86 ? -0.261 -8.969 5.581 1.00 91.38 86 LYS A C 1
ATOM 671 O O . LYS A 1 86 ? -0.365 -9.288 6.761 1.00 91.38 86 LYS A O 1
ATOM 676 N N . SER A 1 87 ? -0.803 -7.856 5.077 1.00 90.06 87 SER A N 1
ATOM 677 C CA . SER A 1 87 ? -1.570 -6.880 5.871 1.00 90.06 87 SER A CA 1
ATOM 678 C C . SER A 1 87 ? -2.876 -7.440 6.454 1.00 90.06 87 SER A C 1
ATOM 680 O O . SER A 1 87 ? -3.514 -6.783 7.273 1.00 90.06 87 SER A O 1
ATOM 682 N N . LYS A 1 88 ? -3.289 -8.650 6.033 1.00 92.88 88 LYS A N 1
ATOM 683 C CA . LYS A 1 88 ? -4.540 -9.318 6.439 1.00 92.88 88 LYS A CA 1
ATOM 684 C C . LYS A 1 88 ? -5.802 -8.507 6.132 1.00 92.88 88 LYS A C 1
ATOM 686 O O . LYS A 1 88 ? -6.861 -8.774 6.698 1.00 92.88 88 LYS A O 1
ATOM 691 N N . LEU A 1 89 ? -5.710 -7.561 5.200 1.00 90.06 89 LEU A N 1
ATOM 692 C CA . LEU A 1 89 ? -6.863 -6.828 4.701 1.00 90.06 89 LEU A CA 1
ATOM 693 C C . LEU A 1 89 ? -7.666 -7.667 3.692 1.00 90.06 89 LEU A C 1
ATOM 695 O O . LEU A 1 89 ? -7.101 -8.506 2.983 1.00 90.06 89 LEU A O 1
ATOM 699 N N . PRO A 1 90 ? -8.987 -7.439 3.581 1.00 94.38 90 PRO A N 1
ATOM 700 C CA . PRO A 1 90 ? -9.811 -8.109 2.581 1.00 94.38 90 PRO A CA 1
ATOM 701 C C . PRO A 1 90 ? -9.322 -7.826 1.155 1.00 94.38 90 PRO A C 1
ATOM 703 O O . PRO A 1 90 ? -8.987 -6.690 0.821 1.00 94.38 90 PRO A O 1
ATOM 706 N N . SER A 1 91 ? -9.369 -8.827 0.269 1.00 90.19 91 SER A N 1
ATOM 707 C CA . SER A 1 91 ? -8.886 -8.684 -1.118 1.00 90.19 91 SER A CA 1
ATOM 708 C C . SER A 1 91 ? -9.577 -7.558 -1.892 1.00 90.19 91 SER A C 1
ATOM 710 O O . SER A 1 91 ? -8.941 -6.919 -2.724 1.00 90.19 91 SER A O 1
ATOM 712 N N . ALA A 1 92 ? -10.860 -7.299 -1.620 1.00 92.56 92 ALA A N 1
ATOM 713 C CA . ALA A 1 92 ? -11.598 -6.198 -2.239 1.00 92.56 92 ALA A CA 1
ATOM 714 C C . ALA A 1 92 ? -11.051 -4.818 -1.835 1.00 92.56 92 ALA A C 1
ATOM 716 O O . ALA A 1 92 ? -11.166 -3.872 -2.604 1.00 92.56 92 ALA A O 1
ATOM 717 N N . VAL A 1 93 ? -10.459 -4.708 -0.641 1.00 92.75 93 VAL A N 1
ATOM 718 C CA . VAL A 1 93 ? -9.789 -3.489 -0.175 1.00 92.75 93 VAL A CA 1
ATOM 719 C C . VAL A 1 93 ? -8.394 -3.387 -0.777 1.00 92.75 93 VAL A C 1
ATOM 721 O O . VAL A 1 93 ? -8.008 -2.305 -1.171 1.00 92.75 93 VAL A O 1
ATOM 724 N N . LEU A 1 94 ? -7.661 -4.497 -0.895 1.00 90.38 94 LEU A N 1
ATOM 725 C CA . LEU A 1 94 ? -6.310 -4.497 -1.470 1.00 90.38 94 LEU A CA 1
ATOM 726 C C . LEU A 1 94 ? -6.277 -4.216 -2.979 1.00 90.38 94 LEU A C 1
ATOM 728 O O . LEU A 1 94 ? -5.277 -3.724 -3.485 1.00 90.38 94 LEU A O 1
ATOM 732 N N . HIS A 1 95 ? -7.330 -4.598 -3.708 1.00 90.19 95 HIS A N 1
ATOM 733 C CA . HIS A 1 95 ? -7.446 -4.334 -5.146 1.00 90.19 95 HIS A CA 1
ATOM 734 C C . HIS A 1 95 ? -7.921 -2.912 -5.466 1.00 90.19 95 HIS A C 1
ATOM 736 O O . HIS A 1 95 ? -7.748 -2.474 -6.601 1.00 90.19 95 HIS A O 1
ATOM 742 N N . ARG A 1 96 ? -8.594 -2.261 -4.515 1.00 88.00 96 ARG A N 1
ATOM 743 C CA . ARG A 1 96 ? -9.149 -0.919 -4.674 1.00 88.00 96 ARG A CA 1
ATOM 744 C C . ARG A 1 96 ? -8.104 0.117 -4.298 1.00 88.00 96 ARG A C 1
ATOM 746 O O . ARG A 1 96 ? -7.983 1.085 -5.072 1.00 88.00 96 ARG A O 1
#